Protein AF-A0A8S1A578-F1 (afdb_monomer_lite)

Secondary structure (DSSP, 8-state):
---HHHHHHHHHHHHHHH--S--HHHHHHHHHHT---HHHHHHHHHTT-SSHHHHHHHHHH----PPPTT--------------TT---TTT--TT--GGG----S--------------------------PBPTTT--BSS-GGG-HHHHHHHHHTT-

Foldseek 3Di:
DDQQLVLLVVLLVVVVVVDPDDPQQCSQVSSLVSDPDPVLSVVLVVVPDRGSVVSSVVSNVPDPPPPPVPDDPDDDPPPPPPQPQQDAAPQPRHGDDYVVPDPDPDDDDDDDDDPDDDDDDDPDDDDDDDFQDAEPPPRDGDDYVVPDPVVVVVVVVVVD

Radius of gyration: 29.5 Å; chains: 1; bounding box: 62×48×70 Å

Organism: Arctia plantaginis (NCBI:txid874455)

Sequence (160 aa):
MSNPAESITRAWNIWKRIINGDKDKDAVEAVIGCIDNEFLRLRLLSSKCSSVPELISVAATLRQREPRQGEPPAKRPRLKNNRDDNTLCFKCGKPGHVQAHCDKGNEKMTDPKPLLSTSNIDKSLNQTERSKPKCSYCDKTGHYESNCFKKMSDEAEKLI

InterPro domains:
  IPR001878 Zinc finger, CCHC-type [PF00098] (89-104)
  IPR001878 Zinc finger, CCHC-type [PS50158] (89-104)
  IPR001878 Zinc finger, CCHC-type [SM00343] (88-104)
  IPR001878 Zinc finger, CCHC-type [SM00343] (134-150)
  IPR036875 Zinc finger, CCHC-type superfamily [SSF57756] (72-108)
  IPR036875 Zinc finger, CCHC-type superfamily [SSF57756] (126-153)

Structure (mmCIF, N/CA/C/O backbone):
data_AF-A0A8S1A578-F1
#
_entry.id   AF-A0A8S1A578-F1
#
loop_
_atom_site.group_PDB
_atom_site.id
_atom_site.type_symbol
_atom_site.label_atom_id
_atom_site.label_alt_id
_atom_site.label_comp_id
_atom_site.label_asym_id
_atom_site.label_entity_id
_atom_site.label_seq_id
_atom_site.pdbx_PDB_ins_code
_atom_site.Cartn_x
_atom_site.Cartn_y
_atom_site.Cartn_z
_atom_site.occupancy
_atom_site.B_iso_or_equiv
_atom_site.auth_seq_id
_atom_site.auth_comp_id
_atom_site.auth_asym_id
_atom_site.auth_atom_id
_atom_site.pdbx_PDB_model_num
ATOM 1 N N . MET A 1 1 ? 16.240 1.311 9.409 1.00 53.28 1 MET A N 1
ATOM 2 C CA . MET A 1 1 ? 15.237 1.125 8.338 1.00 53.28 1 MET A CA 1
ATOM 3 C C . MET A 1 1 ? 15.806 1.715 7.061 1.00 53.28 1 MET A C 1
ATOM 5 O O . MET A 1 1 ? 16.297 2.835 7.116 1.00 53.28 1 MET A O 1
ATOM 9 N N . SER A 1 2 ? 15.835 0.963 5.962 1.00 63.94 2 SER A N 1
ATOM 10 C CA . SER A 1 2 ? 16.413 1.432 4.695 1.00 63.94 2 SER A CA 1
ATOM 11 C C . SER A 1 2 ? 15.588 2.572 4.100 1.00 63.94 2 SER A C 1
ATOM 13 O O . SER A 1 2 ? 14.358 2.546 4.152 1.00 63.94 2 SER A O 1
ATOM 15 N N . ASN A 1 3 ? 16.262 3.584 3.552 1.00 82.06 3 ASN A N 1
ATOM 16 C CA . ASN A 1 3 ? 15.602 4.727 2.931 1.00 82.06 3 ASN A CA 1
ATOM 17 C C . ASN A 1 3 ? 14.801 4.247 1.696 1.00 82.06 3 ASN A C 1
ATOM 19 O O . ASN A 1 3 ? 15.331 3.472 0.890 1.00 82.06 3 ASN A O 1
ATOM 23 N N . PRO A 1 4 ? 13.536 4.671 1.517 1.00 80.19 4 PRO A N 1
ATOM 24 C CA . PRO A 1 4 ? 12.736 4.273 0.361 1.00 80.19 4 PRO A CA 1
ATOM 25 C C . PRO A 1 4 ? 13.389 4.620 -0.983 1.00 80.19 4 PRO A C 1
ATOM 27 O O . PRO A 1 4 ? 13.347 3.807 -1.904 1.00 80.19 4 PRO A O 1
ATOM 30 N N . ALA A 1 5 ? 14.073 5.762 -1.085 1.00 82.06 5 ALA A N 1
ATOM 31 C CA . ALA A 1 5 ? 14.799 6.141 -2.297 1.00 82.06 5 ALA A CA 1
ATOM 32 C C . ALA A 1 5 ? 15.977 5.195 -2.595 1.00 82.06 5 ALA A C 1
ATOM 34 O O . ALA A 1 5 ? 16.252 4.872 -3.751 1.00 82.06 5 ALA A O 1
ATOM 35 N N . GLU A 1 6 ? 16.648 4.695 -1.557 1.00 84.31 6 GLU A N 1
ATOM 36 C CA . GLU A 1 6 ? 17.758 3.748 -1.696 1.00 84.31 6 GLU A CA 1
ATOM 37 C C . GLU A 1 6 ? 17.266 2.377 -2.177 1.00 84.31 6 GLU A C 1
ATOM 39 O O . GLU A 1 6 ? 17.887 1.752 -3.036 1.00 84.31 6 GLU A O 1
ATOM 44 N N . SER A 1 7 ? 16.106 1.943 -1.682 1.00 82.81 7 SER A N 1
ATOM 45 C CA . SER A 1 7 ? 15.470 0.681 -2.082 1.00 82.81 7 SER A CA 1
ATOM 46 C C . SER A 1 7 ? 15.093 0.696 -3.568 1.00 82.81 7 SER A C 1
ATOM 48 O O . SER A 1 7 ? 15.402 -0.241 -4.302 1.00 82.81 7 SER A O 1
ATOM 50 N N . ILE A 1 8 ? 14.531 1.810 -4.041 1.00 85.19 8 ILE A N 1
ATOM 51 C CA . ILE A 1 8 ? 14.184 2.011 -5.455 1.00 85.19 8 ILE A CA 1
ATOM 52 C C . ILE A 1 8 ? 15.438 2.107 -6.323 1.00 85.19 8 ILE A C 1
ATOM 54 O O . ILE A 1 8 ? 15.491 1.519 -7.398 1.00 85.19 8 ILE A O 1
ATOM 58 N N . THR A 1 9 ? 16.480 2.792 -5.847 1.00 87.50 9 THR A N 1
ATOM 59 C CA . THR A 1 9 ? 17.755 2.903 -6.571 1.00 87.50 9 THR A CA 1
ATOM 60 C C . THR A 1 9 ? 18.408 1.531 -6.763 1.00 87.50 9 THR A C 1
ATOM 62 O O . THR A 1 9 ? 18.932 1.230 -7.835 1.00 87.50 9 THR A O 1
ATOM 65 N N . ARG A 1 10 ? 18.351 0.658 -5.749 1.00 85.56 10 ARG A N 1
ATOM 66 C CA . ARG A 1 10 ? 18.842 -0.726 -5.852 1.00 85.56 10 ARG A CA 1
ATOM 67 C C . ARG A 1 10 ? 18.021 -1.542 -6.851 1.00 85.56 10 ARG A C 1
ATOM 69 O O . ARG A 1 10 ? 18.615 -2.173 -7.723 1.00 85.56 10 ARG A O 1
ATOM 76 N N . ALA A 1 11 ? 16.691 -1.481 -6.771 1.00 85.00 11 ALA A N 1
ATOM 77 C CA . ALA A 1 11 ? 15.797 -2.153 -7.715 1.00 85.00 11 ALA A CA 1
ATOM 78 C C . ALA A 1 11 ? 16.040 -1.694 -9.165 1.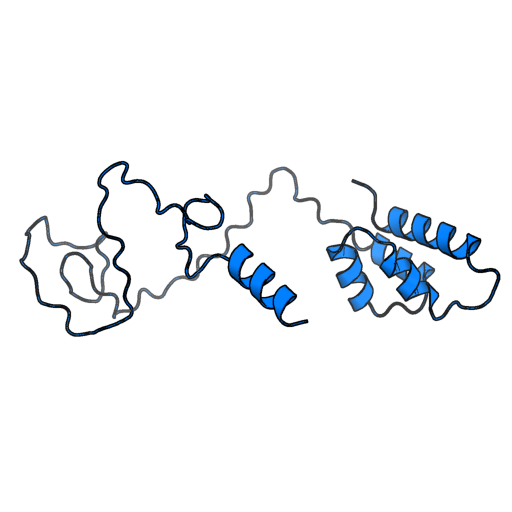00 85.00 11 ALA A C 1
ATOM 80 O O . ALA A 1 11 ? 16.133 -2.517 -10.073 1.00 85.00 11 ALA A O 1
ATOM 81 N N . TRP A 1 12 ? 16.256 -0.394 -9.369 1.00 86.38 12 TRP A N 1
ATOM 82 C CA . TRP A 1 12 ? 16.593 0.185 -10.668 1.00 86.38 12 TRP A CA 1
ATOM 83 C C . TRP A 1 12 ? 17.913 -0.338 -11.236 1.00 86.38 12 TRP A C 1
ATOM 85 O O . TRP A 1 12 ? 17.991 -0.710 -12.405 1.00 86.38 12 TRP A O 1
ATOM 95 N N . ASN A 1 13 ? 18.953 -0.420 -10.404 1.00 86.44 13 ASN A N 1
ATOM 96 C CA . ASN A 1 13 ? 20.252 -0.943 -10.824 1.00 86.44 13 ASN A CA 1
ATOM 97 C C . ASN A 1 13 ? 20.199 -2.436 -11.176 1.00 86.44 13 ASN A C 1
ATOM 99 O O . ASN A 1 13 ? 20.918 -2.873 -12.071 1.00 86.44 13 ASN A O 1
ATOM 103 N N . ILE A 1 14 ? 19.360 -3.219 -10.492 1.00 84.12 14 ILE A N 1
ATOM 104 C CA . ILE A 1 14 ? 19.127 -4.631 -10.824 1.00 84.12 14 ILE A CA 1
ATOM 105 C C . ILE A 1 14 ? 18.401 -4.735 -12.166 1.00 84.12 14 ILE A C 1
ATOM 107 O O . ILE A 1 14 ? 18.858 -5.452 -13.052 1.00 84.12 14 ILE A O 1
ATOM 111 N N . TRP A 1 15 ? 17.328 -3.968 -12.348 1.00 82.44 15 TRP A N 1
ATOM 112 C CA . TRP A 1 15 ? 16.557 -3.947 -13.589 1.00 82.44 15 TRP A CA 1
ATOM 113 C C . TRP A 1 15 ? 17.420 -3.567 -14.804 1.00 82.44 15 TRP A C 1
ATOM 115 O O . TRP A 1 15 ? 17.407 -4.272 -15.812 1.00 82.44 15 TRP A O 1
ATOM 125 N N . LYS A 1 16 ? 18.281 -2.548 -14.669 1.00 83.12 16 LYS A N 1
ATOM 126 C CA . LYS A 1 16 ? 19.249 -2.140 -15.704 1.00 83.12 16 LYS A CA 1
ATOM 127 C C . LYS A 1 16 ? 20.245 -3.225 -16.107 1.00 83.12 16 LYS A C 1
ATOM 129 O O . LYS A 1 16 ? 20.733 -3.206 -17.227 1.00 83.12 16 LYS A O 1
ATOM 134 N N . ARG A 1 17 ? 20.597 -4.138 -15.198 1.00 82.19 17 ARG A N 1
ATOM 135 C CA . ARG A 1 17 ? 21.505 -5.255 -15.512 1.00 82.19 17 ARG A CA 1
ATOM 136 C C . ARG A 1 17 ? 20.799 -6.384 -16.254 1.00 82.19 17 ARG A C 1
ATOM 138 O O . ARG A 1 17 ? 21.456 -7.142 -16.954 1.00 82.19 17 ARG A O 1
ATOM 145 N N . ILE A 1 18 ? 19.489 -6.515 -16.059 1.00 79.75 18 ILE A N 1
ATOM 146 C CA . ILE A 1 18 ? 18.674 -7.579 -16.649 1.00 79.75 18 ILE A CA 1
ATOM 147 C C . ILE A 1 18 ? 18.203 -7.179 -18.051 1.00 79.75 18 ILE A C 1
ATOM 149 O O . ILE A 1 18 ? 18.132 -8.026 -18.940 1.00 79.75 18 ILE A O 1
ATOM 153 N N . ILE A 1 19 ? 17.902 -5.898 -18.271 1.00 77.25 19 ILE A N 1
ATOM 154 C CA . ILE A 1 19 ? 17.395 -5.414 -19.555 1.00 77.25 19 ILE A CA 1
ATOM 155 C C . ILE A 1 19 ? 18.523 -4.789 -20.385 1.00 77.25 19 ILE A C 1
ATOM 157 O O . ILE A 1 19 ? 18.980 -3.683 -20.121 1.00 77.25 19 ILE A O 1
ATOM 161 N N . ASN A 1 20 ? 18.918 -5.491 -21.449 1.00 66.06 20 ASN A N 1
ATOM 162 C CA . ASN A 1 20 ? 19.811 -5.003 -22.508 1.00 66.06 20 ASN A CA 1
ATOM 163 C C . ASN A 1 20 ? 19.012 -4.236 -23.594 1.00 66.06 20 ASN A C 1
ATOM 165 O O . ASN A 1 20 ? 19.014 -4.629 -24.760 1.00 66.06 20 ASN A O 1
ATOM 169 N N . GLY A 1 21 ? 18.260 -3.182 -23.239 1.00 63.59 21 GLY A N 1
ATOM 170 C CA . GLY A 1 21 ? 17.514 -2.392 -24.236 1.00 63.59 21 GLY A CA 1
ATOM 171 C C . GLY A 1 21 ? 16.431 -1.422 -23.734 1.00 63.59 21 GLY A C 1
ATOM 172 O O . GLY A 1 21 ? 16.034 -1.437 -22.575 1.00 63.59 21 GLY A O 1
ATOM 173 N N . ASP A 1 22 ? 15.950 -0.601 -24.676 1.00 60.59 22 ASP A N 1
ATOM 174 C CA . ASP A 1 22 ? 15.099 0.603 -24.565 1.00 60.59 22 ASP A CA 1
ATOM 175 C C . ASP A 1 22 ? 13.621 0.320 -24.196 1.00 60.59 22 ASP A C 1
ATOM 177 O O . ASP A 1 22 ? 12.686 0.624 -24.939 1.00 60.59 22 ASP A O 1
ATOM 181 N N . LYS A 1 23 ? 13.382 -0.353 -23.064 1.00 66.12 23 LYS A N 1
ATOM 182 C CA . LYS A 1 23 ? 12.030 -0.607 -22.522 1.00 66.12 23 LYS A CA 1
ATOM 183 C C . LYS A 1 23 ? 11.750 0.237 -21.282 1.00 66.12 23 LYS A C 1
ATOM 185 O O . LYS A 1 23 ? 11.317 -0.267 -20.249 1.00 66.12 23 LYS A O 1
ATOM 190 N N . ASP A 1 24 ? 11.967 1.542 -21.402 1.00 69.38 24 ASP A N 1
ATOM 191 C CA . ASP A 1 24 ? 11.781 2.491 -20.299 1.00 69.38 24 ASP A CA 1
ATOM 192 C C . ASP A 1 24 ? 10.313 2.647 -19.863 1.00 69.38 24 ASP A C 1
ATOM 194 O O . ASP A 1 24 ? 10.043 3.047 -18.733 1.00 69.38 24 ASP A O 1
ATOM 198 N N . LYS A 1 25 ? 9.349 2.285 -20.720 1.00 69.25 25 LYS A N 1
ATOM 199 C CA . LYS A 1 25 ? 7.911 2.399 -20.410 1.00 69.25 25 LYS A CA 1
ATOM 200 C C . LYS A 1 25 ? 7.454 1.417 -19.327 1.00 69.25 25 LYS A C 1
ATOM 202 O O . LYS A 1 25 ? 6.678 1.801 -18.459 1.00 69.25 25 LYS A O 1
ATOM 207 N N . ASP A 1 26 ? 8.001 0.202 -19.329 1.00 80.44 26 ASP A N 1
ATOM 208 C CA . ASP A 1 26 ? 7.668 -0.839 -18.343 1.00 80.44 26 ASP A CA 1
ATOM 209 C C . ASP A 1 26 ? 8.600 -0.785 -17.117 1.00 80.44 26 ASP A C 1
ATOM 211 O O . ASP A 1 26 ? 8.406 -1.485 -16.120 1.00 80.44 26 ASP A O 1
ATOM 215 N N . ALA A 1 27 ? 9.631 0.064 -17.176 1.00 84.62 27 ALA A N 1
ATOM 216 C CA . ALA A 1 27 ? 10.644 0.212 -16.143 1.00 84.62 27 ALA A CA 1
ATOM 217 C C . ALA A 1 27 ? 10.064 0.611 -14.791 1.00 84.62 27 ALA A C 1
ATOM 219 O O . ALA A 1 27 ? 10.466 0.085 -13.755 1.00 84.62 27 ALA A O 1
ATOM 220 N N . VAL A 1 28 ? 9.128 1.560 -14.797 1.00 86.81 28 VAL A N 1
ATOM 221 C CA . VAL A 1 28 ? 8.544 2.105 -13.571 1.00 86.81 28 VAL A CA 1
ATOM 222 C C . VAL A 1 28 ? 7.755 1.024 -12.843 1.00 86.81 28 VAL A C 1
ATOM 224 O O . VAL A 1 28 ? 7.983 0.805 -11.656 1.00 86.81 28 VAL A O 1
ATOM 227 N N . GLU A 1 29 ? 6.891 0.297 -13.550 1.00 86.00 29 GLU A N 1
ATOM 228 C CA . GLU A 1 29 ? 6.090 -0.781 -12.965 1.00 86.00 29 GLU A CA 1
ATOM 229 C C . GLU A 1 29 ? 6.964 -1.937 -12.473 1.00 86.00 29 GLU A C 1
ATOM 231 O O . GLU A 1 29 ? 6.776 -2.420 -11.355 1.00 86.00 29 GLU A O 1
ATOM 236 N N . ALA A 1 30 ? 7.976 -2.327 -13.254 1.00 86.19 30 ALA A N 1
ATOM 237 C CA . ALA A 1 30 ? 8.912 -3.376 -12.868 1.00 86.19 30 ALA A CA 1
ATOM 238 C C . ALA A 1 30 ? 9.719 -2.997 -11.614 1.00 86.19 30 ALA A C 1
ATOM 240 O O . ALA A 1 30 ? 9.852 -3.802 -10.692 1.00 86.19 30 ALA A O 1
ATOM 241 N N . VAL A 1 31 ? 10.218 -1.760 -11.535 1.00 88.50 31 VAL A N 1
ATOM 242 C CA . VAL A 1 31 ? 10.953 -1.263 -10.362 1.00 88.50 31 VAL A CA 1
ATOM 243 C C . VAL A 1 31 ? 10.044 -1.177 -9.139 1.00 88.50 31 VAL A C 1
ATOM 245 O O . VAL A 1 31 ? 10.470 -1.563 -8.054 1.00 88.50 31 VAL A O 1
ATOM 248 N N . ILE A 1 32 ? 8.798 -0.722 -9.301 1.00 88.06 32 ILE A N 1
ATOM 249 C CA . ILE A 1 32 ? 7.793 -0.693 -8.229 1.00 88.06 32 ILE A CA 1
ATOM 250 C C . ILE A 1 32 ? 7.464 -2.113 -7.740 1.00 88.06 32 ILE A C 1
ATOM 252 O O . ILE A 1 32 ? 7.305 -2.324 -6.536 1.00 88.06 32 ILE A O 1
ATOM 256 N N . GLY A 1 33 ? 7.390 -3.091 -8.646 1.00 85.62 33 GLY A N 1
ATOM 257 C CA . GLY A 1 33 ? 7.142 -4.498 -8.326 1.00 85.62 33 GLY A CA 1
ATOM 258 C C . GLY A 1 33 ? 8.220 -5.129 -7.440 1.00 85.62 33 GLY A C 1
ATOM 259 O O . GLY A 1 33 ? 7.900 -5.970 -6.606 1.00 85.62 33 GLY A O 1
ATOM 260 N N . CYS A 1 34 ? 9.468 -4.669 -7.557 1.00 84.75 34 CYS A N 1
ATOM 261 C CA . CYS A 1 34 ? 10.608 -5.129 -6.758 1.00 84.75 34 CYS A CA 1
ATOM 262 C C . CYS A 1 34 ? 10.692 -4.504 -5.350 1.00 84.75 34 CYS A C 1
ATOM 264 O O . CYS A 1 34 ? 11.666 -4.736 -4.635 1.00 84.75 34 CYS A O 1
ATOM 266 N N . ILE A 1 35 ? 9.730 -3.666 -4.953 1.00 86.06 35 ILE A N 1
ATOM 267 C CA . ILE A 1 35 ? 9.717 -3.012 -3.640 1.00 86.06 35 ILE A CA 1
ATOM 268 C C . ILE A 1 35 ? 8.962 -3.886 -2.636 1.00 86.06 35 ILE A C 1
ATOM 270 O O . ILE A 1 35 ? 7.746 -4.045 -2.739 1.00 86.06 35 ILE A O 1
ATOM 274 N N . ASP A 1 36 ? 9.660 -4.351 -1.597 1.00 83.06 36 ASP A N 1
ATOM 275 C CA . ASP A 1 36 ? 9.068 -5.176 -0.530 1.00 83.06 36 ASP A CA 1
ATOM 276 C C . ASP A 1 36 ? 8.044 -4.415 0.332 1.00 83.06 36 ASP A C 1
ATOM 278 O O . ASP A 1 36 ? 7.121 -4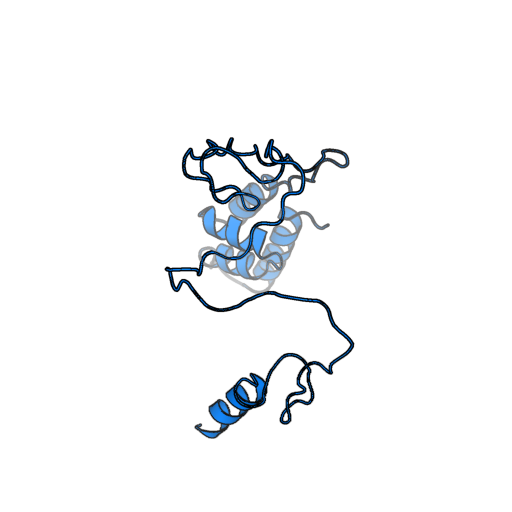.991 0.907 1.00 83.06 36 ASP A O 1
ATOM 282 N N . ASN A 1 37 ? 8.199 -3.093 0.455 1.00 84.12 37 ASN A N 1
ATOM 283 C CA . ASN A 1 37 ? 7.312 -2.264 1.264 1.00 84.12 37 ASN A CA 1
ATOM 284 C C . ASN A 1 37 ? 5.990 -1.988 0.529 1.00 84.12 37 ASN A C 1
ATOM 286 O O . ASN A 1 37 ? 5.914 -1.093 -0.315 1.00 84.12 37 ASN A O 1
ATOM 290 N N . GLU A 1 38 ? 4.934 -2.711 0.907 1.00 85.50 38 GLU A N 1
ATOM 291 C CA . GLU A 1 38 ? 3.600 -2.595 0.305 1.00 85.50 38 GLU A CA 1
ATOM 292 C C . GLU A 1 38 ? 3.030 -1.170 0.363 1.00 85.50 38 GLU A C 1
ATOM 294 O O . GLU A 1 38 ? 2.470 -0.684 -0.620 1.00 85.50 38 GLU A O 1
ATOM 299 N N . PHE A 1 39 ? 3.216 -0.458 1.478 1.00 83.00 39 PHE A N 1
ATOM 300 C CA . PHE A 1 39 ? 2.738 0.918 1.614 1.00 83.00 39 PHE A CA 1
ATOM 301 C C . PHE A 1 39 ? 3.449 1.862 0.639 1.00 83.00 39 PHE A C 1
ATOM 303 O O . PHE A 1 39 ? 2.815 2.707 0.004 1.00 83.00 39 PHE A O 1
ATOM 310 N N . LEU A 1 40 ? 4.769 1.711 0.502 1.00 84.06 40 LEU A N 1
ATOM 311 C CA . LEU A 1 40 ? 5.549 2.477 -0.461 1.00 84.06 40 LEU A CA 1
ATOM 312 C C . LEU A 1 40 ? 5.104 2.156 -1.889 1.00 84.06 40 LEU A C 1
ATOM 314 O O . LEU A 1 40 ? 4.885 3.071 -2.675 1.00 84.06 40 LEU A O 1
ATOM 318 N N . ARG A 1 41 ? 4.907 0.870 -2.193 1.00 87.50 41 ARG A N 1
ATOM 319 C CA . ARG A 1 41 ? 4.447 0.385 -3.494 1.00 87.50 41 ARG A CA 1
ATOM 320 C C . ARG A 1 41 ? 3.111 1.015 -3.887 1.00 87.50 41 ARG A C 1
ATOM 322 O O . ARG A 1 41 ? 3.017 1.627 -4.944 1.00 87.50 41 ARG A O 1
ATOM 329 N N . LEU A 1 42 ? 2.108 0.955 -3.010 1.00 85.00 42 LEU A N 1
ATOM 330 C CA . LEU A 1 42 ? 0.790 1.560 -3.246 1.00 85.00 42 LEU A CA 1
ATOM 331 C C . LEU A 1 42 ? 0.875 3.078 -3.445 1.00 85.00 42 LEU A C 1
ATOM 333 O O . LEU A 1 42 ? 0.223 3.641 -4.324 1.00 85.00 42 LEU A O 1
ATOM 337 N N . ARG A 1 43 ? 1.704 3.753 -2.645 1.00 85.00 43 ARG A N 1
ATOM 338 C CA . ARG A 1 43 ? 1.862 5.206 -2.726 1.00 85.00 43 ARG A CA 1
ATOM 339 C C . ARG A 1 43 ? 2.557 5.640 -4.015 1.00 85.00 43 ARG A C 1
ATOM 341 O O . ARG A 1 43 ? 2.147 6.634 -4.606 1.00 85.00 43 ARG A O 1
ATOM 348 N N . LEU A 1 44 ? 3.548 4.882 -4.470 1.00 86.75 44 LEU A N 1
ATOM 349 C CA . LEU A 1 44 ? 4.258 5.127 -5.725 1.00 86.75 44 LEU A CA 1
ATOM 350 C C . LEU A 1 44 ? 3.414 4.788 -6.961 1.00 86.75 44 LEU A C 1
ATOM 352 O O . LEU A 1 44 ? 3.467 5.510 -7.951 1.00 86.75 44 LEU A O 1
ATOM 356 N N . LEU A 1 45 ? 2.567 3.758 -6.892 1.00 87.06 45 LEU A N 1
ATOM 357 C CA . LEU A 1 45 ? 1.572 3.494 -7.938 1.00 87.06 45 LEU A CA 1
ATOM 358 C C . LEU A 1 45 ? 0.580 4.657 -8.076 1.00 87.06 45 LEU A C 1
ATOM 360 O O . LEU A 1 45 ? 0.175 5.010 -9.181 1.00 87.06 45 LEU A O 1
ATOM 364 N N . SER A 1 46 ? 0.220 5.305 -6.964 1.00 86.62 46 SER A N 1
ATOM 365 C CA . SER A 1 46 ? -0.705 6.443 -6.988 1.00 86.62 46 SER A CA 1
ATOM 366 C C . SER A 1 46 ? -0.107 7.733 -7.566 1.00 86.62 46 SER A C 1
ATOM 368 O O . SER A 1 46 ? -0.861 8.595 -8.018 1.00 86.62 46 SER A O 1
ATOM 370 N N . SER A 1 47 ? 1.225 7.886 -7.577 1.00 81.62 47 SER A N 1
ATOM 371 C CA . SER A 1 47 ? 1.890 9.134 -7.979 1.00 81.62 47 SER A CA 1
ATOM 372 C C . SER A 1 47 ? 2.050 9.325 -9.491 1.00 81.62 47 SER A C 1
ATOM 374 O O . SER A 1 47 ? 2.567 10.362 -9.891 1.00 81.62 47 SER A O 1
ATOM 376 N N . LYS A 1 48 ? 1.580 8.384 -10.329 1.00 80.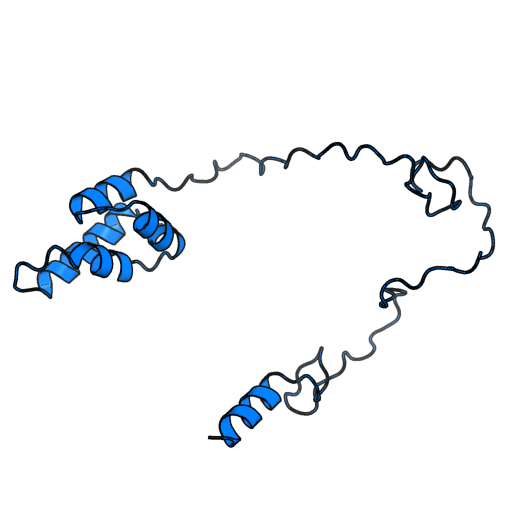75 48 LYS A N 1
ATOM 377 C CA . LYS A 1 48 ? 1.595 8.477 -11.807 1.00 80.75 48 LYS A CA 1
ATOM 378 C C . LYS A 1 48 ? 2.960 8.894 -12.388 1.00 80.75 48 LYS A C 1
ATOM 380 O O . LYS A 1 48 ? 3.023 9.725 -13.290 1.00 80.75 48 LYS A O 1
ATOM 385 N N . CYS A 1 49 ? 4.053 8.350 -11.855 1.00 83.69 49 CYS A N 1
ATOM 386 C CA . CYS A 1 49 ? 5.398 8.678 -12.329 1.00 83.69 49 CYS A CA 1
ATOM 387 C C . CYS A 1 49 ? 5.636 8.100 -13.730 1.00 83.69 49 CYS A C 1
ATOM 389 O O . CYS A 1 49 ? 5.283 6.953 -13.996 1.00 83.69 49 CYS A O 1
ATOM 391 N N . SER A 1 50 ? 6.266 8.886 -14.601 1.00 84.88 50 SER A N 1
ATOM 392 C CA . SER A 1 50 ? 6.544 8.524 -15.998 1.00 84.88 50 SER A CA 1
ATOM 393 C C . SER A 1 50 ? 7.947 7.952 -16.209 1.00 84.88 50 SER A C 1
ATOM 395 O O . SER A 1 50 ? 8.226 7.347 -17.240 1.00 84.88 50 SER A O 1
ATOM 397 N N . SER A 1 51 ? 8.837 8.131 -15.229 1.00 88.56 51 SER A N 1
ATOM 398 C CA . SER A 1 51 ? 10.220 7.663 -15.286 1.00 88.56 51 SER A CA 1
ATOM 399 C C . SER A 1 51 ? 10.738 7.221 -13.914 1.00 88.56 51 SER A C 1
ATOM 401 O O . SER A 1 51 ? 10.269 7.671 -12.865 1.00 88.56 51 SER A O 1
ATOM 403 N N . VAL A 1 52 ? 11.743 6.343 -13.899 1.00 86.69 52 VAL A N 1
ATOM 404 C CA . VAL A 1 52 ? 12.358 5.867 -12.648 1.00 86.69 52 VAL A CA 1
ATOM 405 C C . VAL A 1 52 ? 13.117 6.972 -11.884 1.00 86.69 52 VAL A C 1
ATOM 407 O O . VAL A 1 52 ? 13.025 7.004 -10.657 1.00 86.69 52 VAL A O 1
ATOM 410 N N . PRO A 1 53 ? 13.812 7.931 -12.527 1.00 86.56 53 PRO A N 1
ATOM 411 C CA . PRO A 1 53 ? 14.388 9.081 -11.820 1.00 86.56 53 PRO A CA 1
ATOM 412 C C . PRO A 1 53 ? 13.340 9.960 -11.120 1.00 86.56 53 PRO A C 1
ATOM 414 O O . PRO A 1 53 ? 13.563 10.436 -10.002 1.00 86.56 53 PRO A O 1
ATOM 417 N N . GLU A 1 54 ? 12.175 10.141 -11.743 1.00 87.31 54 GLU A N 1
ATOM 418 C CA . GLU A 1 54 ? 11.036 10.833 -11.136 1.00 87.31 54 GLU A CA 1
ATOM 419 C C . GLU A 1 54 ? 10.498 10.044 -9.934 1.00 87.31 54 GLU A C 1
ATOM 421 O O . GLU A 1 54 ? 10.293 10.613 -8.863 1.00 87.31 54 GLU A O 1
ATOM 426 N N . LEU A 1 55 ? 10.384 8.718 -10.063 1.00 87.88 55 LEU A N 1
ATOM 427 C CA . LEU A 1 55 ? 9.991 7.815 -8.979 1.00 87.88 55 LEU A CA 1
ATOM 428 C C . LEU A 1 55 ? 10.923 7.919 -7.759 1.00 87.88 55 LEU A C 1
ATOM 430 O O . LEU A 1 55 ? 10.456 8.009 -6.623 1.00 87.88 55 LEU A O 1
ATOM 434 N N . ILE A 1 56 ? 12.241 7.941 -7.986 1.00 87.75 56 ILE A N 1
ATOM 435 C CA . ILE A 1 56 ? 13.256 8.114 -6.932 1.00 87.75 56 ILE A CA 1
ATOM 436 C C . ILE A 1 56 ? 13.089 9.477 -6.254 1.00 87.75 56 ILE A C 1
ATOM 438 O O . ILE A 1 56 ? 13.144 9.565 -5.027 1.00 87.75 56 ILE A O 1
ATOM 442 N N . SER A 1 57 ? 12.839 10.529 -7.037 1.00 86.88 57 SER A N 1
ATOM 443 C CA . SER A 1 57 ? 12.631 11.884 -6.519 1.00 86.88 57 SER A CA 1
ATOM 444 C C . SER A 1 57 ? 11.379 11.958 -5.645 1.00 86.88 57 SER A C 1
ATOM 446 O O . SER A 1 57 ? 11.439 12.449 -4.517 1.00 86.88 57 SER A O 1
ATOM 448 N N . VAL A 1 58 ? 10.263 11.383 -6.105 1.00 87.75 58 VAL A N 1
ATOM 449 C CA . VAL A 1 58 ? 9.024 11.269 -5.324 1.00 87.75 58 VAL A CA 1
ATOM 450 C C . VAL A 1 58 ? 9.279 10.485 -4.040 1.00 87.75 58 VAL A C 1
ATOM 452 O O . VAL A 1 58 ? 8.949 10.966 -2.957 1.00 87.75 58 VAL A O 1
ATOM 455 N N . ALA A 1 59 ? 9.936 9.331 -4.112 1.00 86.62 59 ALA A N 1
ATOM 456 C CA . ALA A 1 59 ? 10.246 8.526 -2.936 1.00 86.62 59 ALA A CA 1
ATOM 457 C C . ALA A 1 59 ? 11.171 9.226 -1.931 1.00 86.62 59 ALA A C 1
ATOM 459 O O . ALA A 1 59 ? 11.013 9.034 -0.727 1.00 86.62 59 ALA A O 1
ATOM 460 N N . ALA A 1 60 ? 12.091 10.075 -2.390 1.00 84.75 60 ALA A N 1
ATOM 461 C CA . ALA A 1 60 ? 12.924 10.896 -1.515 1.00 84.75 60 ALA A CA 1
ATOM 462 C C . ALA A 1 60 ? 12.100 11.943 -0.741 1.00 84.75 60 ALA A C 1
ATOM 464 O O . ALA A 1 60 ? 12.437 12.280 0.398 1.00 84.75 60 ALA A O 1
ATOM 465 N N . THR A 1 61 ? 10.997 12.430 -1.325 1.00 83.44 61 THR A N 1
ATOM 466 C CA . THR A 1 61 ? 10.038 13.302 -0.622 1.00 83.44 61 THR A CA 1
ATOM 467 C C . THR A 1 61 ? 9.136 12.536 0.343 1.00 83.44 61 THR A C 1
ATOM 469 O O . THR A 1 61 ? 8.675 13.104 1.335 1.00 83.44 61 THR A O 1
ATOM 472 N N . LEU A 1 62 ? 8.944 11.230 0.118 1.00 76.94 62 LEU A N 1
ATOM 473 C CA . LEU A 1 62 ? 8.295 10.307 1.048 1.00 76.94 62 LEU A CA 1
ATOM 474 C C . LEU A 1 62 ? 9.234 9.980 2.213 1.00 76.94 62 LEU A C 1
ATOM 476 O O . LEU A 1 62 ? 9.531 8.822 2.506 1.00 76.94 62 LEU A O 1
ATOM 480 N N . ARG A 1 63 ? 9.693 11.009 2.925 1.00 65.81 63 ARG A N 1
ATOM 481 C CA . ARG A 1 63 ? 10.248 10.803 4.255 1.00 65.81 63 ARG A CA 1
ATOM 482 C C . ARG A 1 63 ? 9.148 10.150 5.078 1.00 65.81 63 ARG A C 1
ATOM 484 O O . ARG A 1 63 ? 8.053 10.703 5.206 1.00 65.81 63 ARG A O 1
ATOM 491 N N . GLN A 1 64 ? 9.434 8.956 5.597 1.00 61.09 64 GLN A N 1
ATOM 492 C CA . GLN A 1 64 ? 8.654 8.382 6.684 1.00 61.09 64 GLN A CA 1
ATOM 493 C C . GLN A 1 64 ? 8.460 9.523 7.686 1.00 61.09 64 GLN A C 1
ATOM 495 O O . GLN A 1 64 ? 9.443 10.131 8.116 1.00 61.09 64 GLN A O 1
ATOM 500 N N . ARG A 1 65 ? 7.209 9.886 7.998 1.00 54.47 65 ARG A N 1
ATOM 501 C CA . ARG A 1 65 ? 6.957 10.619 9.235 1.00 54.47 65 ARG A CA 1
ATOM 502 C C . ARG A 1 65 ? 7.443 9.672 10.317 1.00 54.47 65 ARG A C 1
ATOM 504 O O . ARG A 1 65 ? 6.696 8.776 10.700 1.00 54.47 65 ARG A O 1
ATOM 511 N N . GLU A 1 66 ? 8.700 9.802 10.731 1.00 51.03 66 GLU A N 1
ATOM 512 C CA . GLU A 1 66 ? 9.123 9.167 11.960 1.00 51.03 66 GLU A CA 1
ATOM 513 C C . GLU A 1 66 ? 8.145 9.680 13.015 1.00 51.03 66 GLU A C 1
ATOM 515 O O . GLU A 1 66 ? 7.961 10.902 13.125 1.00 51.03 66 GLU A O 1
ATOM 520 N N . PRO A 1 67 ? 7.417 8.794 13.714 1.00 50.34 67 PRO A N 1
ATOM 521 C CA . PRO A 1 67 ? 6.671 9.238 14.871 1.00 50.34 67 PRO A CA 1
ATOM 522 C C . PRO A 1 67 ? 7.695 9.931 15.764 1.00 50.34 67 PRO A C 1
ATOM 524 O O . PRO A 1 67 ? 8.691 9.306 16.137 1.00 50.34 67 PRO A O 1
ATOM 527 N N . ARG A 1 68 ? 7.515 11.235 16.028 1.00 52.16 68 ARG A N 1
ATOM 528 C CA . ARG A 1 68 ? 8.421 11.955 16.923 1.00 52.16 68 ARG A CA 1
ATOM 529 C C . ARG A 1 68 ? 8.467 11.144 18.206 1.00 52.16 68 ARG A C 1
ATOM 531 O O . ARG A 1 68 ? 7.426 10.940 18.834 1.00 52.16 68 ARG A O 1
ATOM 538 N N . GLN A 1 69 ? 9.641 10.627 18.554 1.00 52.78 69 GLN A N 1
ATOM 539 C CA . GLN A 1 69 ? 9.820 9.914 19.808 1.00 52.78 69 GLN A CA 1
ATOM 540 C C . GLN A 1 69 ? 9.439 10.893 20.926 1.00 52.78 69 GLN A C 1
ATOM 542 O O . GLN A 1 69 ? 10.140 11.874 21.156 1.00 52.78 69 GLN A O 1
ATOM 547 N N . GLY A 1 70 ? 8.266 10.686 21.534 1.00 60.19 70 GLY A N 1
ATOM 548 C CA . GLY A 1 70 ? 7.722 11.545 22.588 1.00 60.19 70 GLY A CA 1
ATOM 549 C C . GLY A 1 70 ? 6.408 12.275 22.283 1.00 60.19 70 GLY A C 1
ATOM 550 O O . GLY A 1 70 ? 5.833 12.829 23.216 1.00 60.19 70 GLY A O 1
ATOM 551 N N . GLU A 1 71 ? 5.872 12.261 21.055 1.00 55.00 71 GLU A N 1
ATOM 552 C CA . GLU A 1 71 ? 4.501 12.756 20.836 1.00 55.00 71 GLU A CA 1
ATOM 553 C C . GLU A 1 71 ? 3.492 11.651 21.193 1.00 55.00 71 GLU A C 1
ATOM 555 O O . GLU A 1 71 ? 3.465 10.606 20.534 1.00 55.00 71 GLU A O 1
ATOM 560 N N . PRO A 1 72 ? 2.649 11.836 22.230 1.00 67.81 72 PRO A N 1
ATOM 561 C CA . PRO A 1 72 ? 1.566 10.901 22.492 1.00 67.81 72 PRO A CA 1
ATOM 562 C C . PRO A 1 72 ? 0.674 10.821 21.245 1.00 67.81 72 PRO A C 1
ATOM 564 O O . PRO A 1 72 ? 0.470 11.845 20.584 1.00 67.81 72 PRO A O 1
ATOM 567 N N . PRO A 1 73 ? 0.127 9.634 20.910 1.00 67.44 73 PRO A N 1
ATOM 568 C CA . PRO A 1 73 ? -0.756 9.497 19.761 1.00 67.44 73 PRO A CA 1
ATOM 569 C C . PRO A 1 73 ? -1.842 10.559 19.877 1.00 67.44 73 PRO A C 1
ATOM 571 O O . PRO A 1 73 ? -2.502 10.646 20.919 1.00 67.44 73 PRO A O 1
ATOM 574 N N . ALA A 1 74 ? -1.973 11.393 18.839 1.00 70.38 74 ALA A N 1
ATOM 575 C CA . ALA A 1 74 ? -2.968 12.452 18.796 1.00 70.38 74 ALA A CA 1
ATOM 576 C C . ALA A 1 74 ? -4.304 11.846 19.222 1.00 70.38 74 ALA A C 1
ATOM 578 O O . ALA A 1 74 ? -4.855 10.981 18.531 1.00 70.38 74 ALA A O 1
ATOM 579 N N . LYS A 1 75 ? -4.778 12.230 20.416 1.00 69.25 75 LYS A N 1
ATOM 580 C CA . LYS A 1 75 ? -6.058 11.755 20.927 1.00 69.25 75 LYS A CA 1
ATOM 581 C C . LYS A 1 75 ? -7.065 12.184 19.879 1.00 69.25 75 LYS A C 1
ATOM 583 O O . LYS A 1 75 ? -7.254 13.384 19.685 1.00 69.25 75 LYS A O 1
ATOM 588 N N . ARG A 1 76 ? -7.653 11.211 19.172 1.00 68.44 76 ARG A N 1
ATOM 589 C CA . ARG A 1 76 ? -8.763 11.470 18.254 1.00 68.44 76 ARG A CA 1
ATOM 590 C C . ARG A 1 76 ? -9.707 12.420 18.989 1.00 68.44 76 ARG A C 1
ATOM 592 O O . ARG A 1 76 ? -10.042 12.099 20.138 1.00 68.44 76 ARG A O 1
ATOM 599 N N . PRO A 1 77 ? -10.064 13.582 18.411 1.00 67.00 77 PRO A N 1
ATOM 600 C CA . PRO A 1 77 ? -11.001 14.470 19.067 1.00 67.00 77 PRO A CA 1
ATOM 601 C C . PRO A 1 77 ? -12.214 13.618 19.404 1.00 67.00 77 PRO A C 1
ATOM 603 O O . PRO A 1 77 ? -12.792 12.974 18.527 1.00 67.00 77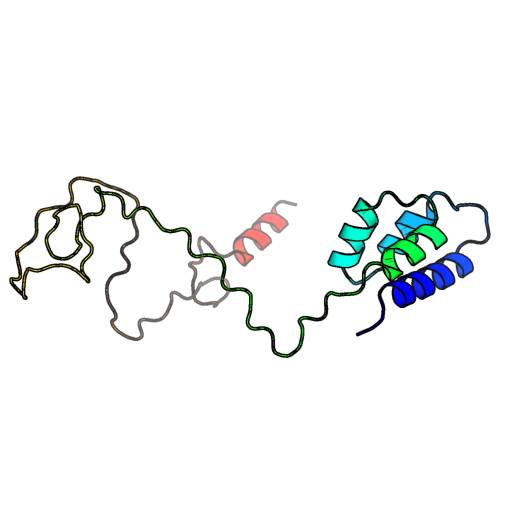 PRO A O 1
ATOM 606 N N . ARG A 1 78 ? -12.523 13.514 20.702 1.00 62.88 78 ARG A N 1
ATOM 607 C CA . ARG A 1 78 ? -13.777 12.906 21.121 1.00 62.88 78 ARG A CA 1
ATOM 608 C C . ARG A 1 78 ? -14.833 13.742 20.422 1.00 62.88 78 ARG A C 1
ATOM 610 O O . ARG A 1 78 ? -14.984 14.912 20.774 1.00 62.88 78 ARG A O 1
ATOM 617 N N . LEU A 1 79 ? -15.512 13.171 19.424 1.00 64.69 79 LEU A N 1
ATOM 618 C CA . LEU A 1 79 ? -16.790 13.723 19.010 1.00 64.69 79 LEU A CA 1
A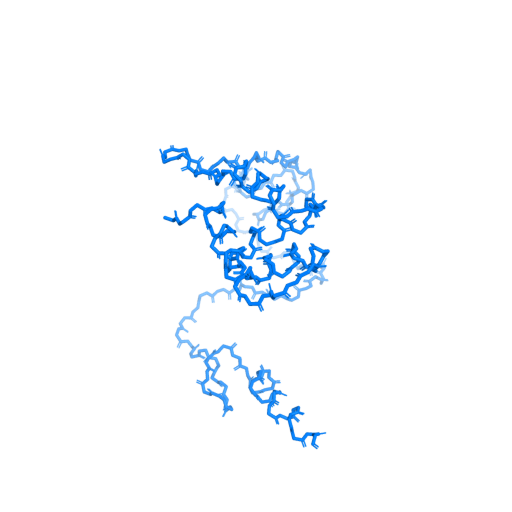TOM 619 C C . LEU A 1 79 ? -17.560 13.894 20.317 1.00 64.69 79 LEU A C 1
ATOM 621 O O . LEU A 1 79 ? -17.692 12.941 21.093 1.00 64.69 79 LEU A O 1
ATOM 625 N N . LYS A 1 80 ? -17.958 15.131 20.624 1.00 63.12 80 LYS A N 1
ATOM 626 C CA . LYS A 1 80 ? -18.996 15.352 21.620 1.00 63.12 80 LYS A CA 1
ATOM 627 C C . LYS A 1 80 ? -20.180 14.581 21.062 1.00 63.12 80 LYS A C 1
ATOM 629 O O . LYS A 1 80 ? -20.838 15.070 20.153 1.00 63.12 80 LYS A O 1
ATOM 634 N N . ASN A 1 81 ? -20.394 13.357 21.545 1.00 57.28 81 ASN A N 1
ATOM 635 C CA . ASN A 1 81 ? -21.701 12.747 21.438 1.00 57.28 81 ASN A CA 1
ATOM 636 C C . ASN A 1 81 ? -22.611 13.784 22.084 1.00 57.28 81 ASN A C 1
ATOM 638 O O . ASN A 1 81 ? -22.509 14.014 23.294 1.00 57.28 81 ASN A O 1
ATOM 642 N N . ASN A 1 82 ? -23.403 14.481 21.265 1.00 59.59 82 ASN A N 1
ATOM 643 C CA . ASN A 1 82 ? -24.650 15.043 21.742 1.00 59.59 82 ASN A CA 1
ATOM 644 C C . ASN A 1 82 ? -25.293 13.869 22.457 1.00 59.59 82 ASN A C 1
ATOM 646 O O . ASN A 1 82 ? -25.539 12.841 21.837 1.00 59.59 82 ASN A O 1
ATOM 650 N N . ARG A 1 83 ? -25.305 13.931 23.791 1.00 58.19 83 ARG A N 1
ATOM 651 C CA . ARG A 1 83 ? -25.851 12.872 24.626 1.00 58.19 83 ARG A CA 1
ATOM 652 C C . ARG A 1 83 ? -27.321 12.892 24.286 1.00 58.19 83 ARG A C 1
ATOM 654 O O . ARG A 1 83 ? -28.036 13.742 24.797 1.00 58.19 83 ARG A O 1
ATOM 661 N N . ASP A 1 84 ? -27.675 12.056 23.320 1.00 58.28 84 ASP A N 1
ATOM 662 C CA . ASP A 1 84 ? -28.980 12.033 22.707 1.00 58.28 84 ASP A CA 1
ATOM 663 C C . ASP A 1 84 ? -29.988 11.949 23.841 1.00 58.28 84 ASP A C 1
ATOM 665 O O . ASP A 1 84 ? -29.876 11.067 24.702 1.00 58.28 84 ASP A O 1
ATOM 669 N N . ASP A 1 85 ? -30.954 12.864 23.846 1.00 61.09 85 ASP A N 1
ATOM 670 C CA . ASP A 1 85 ? -32.049 12.907 24.815 1.00 61.09 85 ASP A CA 1
ATOM 671 C C . ASP A 1 85 ? -32.797 11.564 24.895 1.00 61.09 85 ASP A C 1
ATOM 673 O O . ASP A 1 85 ? -33.504 11.301 25.858 1.00 61.09 85 ASP A O 1
ATOM 677 N N . ASN A 1 86 ? -32.572 10.665 23.931 1.00 65.25 86 ASN A N 1
ATOM 678 C CA . ASN A 1 86 ? -33.098 9.308 23.879 1.00 65.25 86 ASN A CA 1
ATOM 679 C C . ASN A 1 86 ? -32.220 8.233 24.562 1.00 65.25 86 ASN A C 1
ATOM 681 O O . ASN A 1 86 ? -32.531 7.044 24.499 1.00 65.25 86 ASN A O 1
ATOM 685 N N . THR A 1 87 ? -31.108 8.608 25.204 1.00 77.81 87 THR A N 1
ATOM 686 C CA . THR A 1 87 ? -30.252 7.657 25.930 1.00 77.81 87 THR A CA 1
ATOM 687 C C . THR A 1 87 ? -30.953 7.214 27.211 1.00 77.81 87 THR A C 1
ATOM 689 O O . THR A 1 87 ? -31.035 7.978 28.173 1.00 77.81 87 THR A O 1
ATOM 692 N N . LEU A 1 88 ? -31.455 5.975 27.227 1.00 82.06 88 LEU A N 1
ATOM 693 C CA . LEU A 1 88 ? -32.084 5.372 28.400 1.00 82.06 88 LEU A CA 1
ATOM 694 C C . LEU A 1 88 ? -31.031 4.986 29.444 1.00 82.06 88 LEU A C 1
ATOM 696 O O . LEU A 1 88 ? -30.024 4.337 29.154 1.00 82.06 88 LEU A O 1
ATOM 700 N N . CYS A 1 89 ? -31.285 5.347 30.694 1.00 82.25 89 CYS A N 1
ATOM 701 C CA . CYS A 1 89 ? -30.442 4.963 31.808 1.00 82.25 89 CYS A CA 1
ATOM 702 C C . CYS A 1 89 ? -30.558 3.460 32.085 1.00 82.25 89 CYS A C 1
ATOM 704 O O . CYS A 1 89 ? -31.612 2.986 32.496 1.00 82.25 89 CYS A O 1
ATOM 706 N N . PHE A 1 90 ? -29.452 2.722 31.994 1.00 81.75 90 PHE A N 1
ATOM 707 C CA . PHE A 1 90 ? -29.410 1.286 32.316 1.00 81.75 90 PHE A CA 1
ATOM 708 C C . PHE A 1 90 ? -29.804 0.936 33.763 1.00 81.75 90 PHE A C 1
ATOM 710 O O . PHE A 1 90 ? -30.085 -0.221 34.051 1.00 81.75 90 PHE A O 1
ATOM 717 N N . LYS A 1 91 ? -29.826 1.913 34.683 1.00 81.38 91 LYS A N 1
ATOM 718 C CA . LYS A 1 91 ? -30.305 1.709 36.061 1.00 81.38 91 LYS A CA 1
ATOM 719 C C . LYS A 1 91 ? -31.812 1.889 36.216 1.00 81.38 91 LYS A C 1
ATOM 721 O O . LYS A 1 91 ? -32.414 1.167 36.997 1.00 81.38 91 LYS A O 1
ATOM 726 N N . CYS A 1 92 ? -32.407 2.887 35.559 1.00 80.81 92 CYS A N 1
ATOM 727 C CA . CYS A 1 92 ? -33.796 3.280 35.832 1.00 80.81 92 CYS A CA 1
ATOM 728 C C . CYS A 1 92 ? -34.718 3.293 34.607 1.00 80.81 92 CYS A C 1
ATOM 730 O O . CYS A 1 92 ? -35.891 3.632 34.743 1.00 80.81 92 CYS A O 1
ATOM 732 N N . GLY A 1 93 ? -34.196 2.982 33.421 1.00 78.50 93 GLY A N 1
ATOM 733 C CA . GLY A 1 93 ? -34.932 2.947 32.159 1.00 78.50 93 GLY A CA 1
ATOM 734 C C . GLY A 1 93 ? -35.419 4.307 31.653 1.00 78.50 93 GLY A C 1
ATOM 735 O O . GLY A 1 93 ? -36.093 4.349 30.632 1.00 78.50 93 GLY A O 1
ATOM 736 N N . LYS A 1 94 ? -35.115 5.420 32.338 1.00 78.81 94 LYS A N 1
ATOM 737 C CA . LYS A 1 94 ? -35.547 6.760 31.914 1.00 78.81 94 LYS A CA 1
ATOM 738 C C . LYS A 1 94 ? -34.546 7.392 30.935 1.00 78.81 94 LYS A C 1
ATOM 740 O O . LYS A 1 94 ? -33.343 7.250 31.164 1.00 78.81 94 LYS A O 1
ATOM 745 N N . PRO A 1 95 ? -35.018 8.102 29.894 1.00 80.62 95 PRO A N 1
ATOM 746 C CA . PRO A 1 95 ? -34.166 8.854 28.974 1.00 80.62 95 PRO A CA 1
ATOM 747 C C . PRO A 1 95 ? -33.461 10.047 29.646 1.00 80.62 95 PRO A C 1
ATOM 749 O O . PRO A 1 95 ? -33.756 10.401 30.792 1.00 80.62 95 PRO A O 1
ATOM 752 N N . GLY A 1 96 ? -32.521 10.669 28.932 1.00 81.75 96 GLY A N 1
ATOM 753 C CA . GLY A 1 96 ? -31.865 11.921 29.331 1.00 81.75 96 GLY A CA 1
ATOM 754 C C . GLY A 1 96 ? -30.657 11.785 30.267 1.00 81.75 96 GLY A C 1
ATOM 755 O O . GLY A 1 96 ? -29.990 12.778 30.550 1.00 81.75 96 GLY A O 1
ATOM 756 N N . HIS A 1 97 ? -30.320 10.580 30.739 1.00 84.19 97 HIS A N 1
ATOM 757 C CA . HIS A 1 97 ? -29.098 10.352 31.517 1.00 84.19 97 HIS A CA 1
ATOM 758 C C . HIS A 1 97 ? -28.587 8.913 31.400 1.00 84.19 97 HIS A C 1
ATOM 760 O O . HIS A 1 97 ? -29.316 7.981 31.076 1.00 84.19 97 HIS A O 1
ATOM 766 N N . VAL A 1 98 ? -27.306 8.721 31.714 1.00 83.75 98 VAL A N 1
ATOM 767 C CA . VAL A 1 98 ? -26.662 7.400 31.786 1.00 83.75 98 VAL A CA 1
ATOM 768 C C . VAL A 1 98 ? -26.536 6.935 33.237 1.00 83.75 98 VAL A C 1
ATOM 770 O O . VAL A 1 98 ? -26.592 7.739 34.163 1.00 83.75 98 VAL A O 1
ATOM 773 N N . GLN A 1 99 ? -26.274 5.642 33.445 1.00 78.88 99 GLN A N 1
ATOM 774 C CA . GLN A 1 99 ? -26.114 5.011 34.766 1.00 78.88 99 GLN A CA 1
ATOM 775 C C . GLN A 1 99 ? -25.162 5.748 35.731 1.00 78.88 99 GLN A C 1
ATOM 777 O O . GLN A 1 99 ? -25.370 5.702 36.947 1.00 78.88 99 GLN A O 1
ATOM 782 N N . ALA A 1 100 ? -24.131 6.412 35.198 1.00 78.69 100 ALA A N 1
ATOM 783 C CA . ALA A 1 100 ? -23.155 7.182 35.970 1.00 78.69 100 ALA A CA 1
ATOM 784 C C . ALA A 1 100 ? -23.722 8.480 36.581 1.00 78.69 100 ALA A C 1
ATOM 786 O O . ALA A 1 100 ? -23.181 8.964 37.566 1.00 78.69 100 ALA A O 1
ATOM 787 N N . HIS A 1 101 ? -24.806 9.018 36.016 1.00 77.75 101 HIS A N 1
ATOM 788 C CA . HIS A 1 101 ? -25.479 10.247 36.452 1.00 77.75 101 HIS A CA 1
ATOM 789 C C . HIS A 1 101 ? -26.930 9.967 36.878 1.00 77.75 101 HIS A C 1
ATOM 791 O O . HIS A 1 101 ? -27.814 10.781 36.652 1.00 77.75 101 HIS A O 1
ATOM 797 N N . CYS A 1 102 ? -27.203 8.773 37.410 1.00 81.00 102 CYS A N 1
ATOM 798 C CA . CYS A 1 102 ? -28.535 8.417 37.886 1.00 81.00 102 CYS A CA 1
ATOM 799 C C . CYS A 1 102 ? -28.678 8.773 39.365 1.00 81.00 102 CYS A C 1
ATOM 801 O O . CYS A 1 102 ? -27.965 8.209 40.194 1.00 81.00 102 CYS A O 1
ATOM 803 N N . ASP A 1 103 ? -29.638 9.640 39.683 1.00 79.44 103 ASP A N 1
ATOM 804 C CA . ASP A 1 103 ? -29.908 10.106 41.051 1.00 79.44 103 ASP A CA 1
ATOM 805 C C . ASP A 1 103 ? -30.611 9.056 41.930 1.00 79.44 103 ASP A C 1
ATOM 807 O O . ASP A 1 103 ? -30.747 9.234 43.139 1.00 79.44 103 ASP A O 1
ATOM 811 N N . LYS A 1 104 ? -31.054 7.928 41.351 1.00 73.19 104 LYS A N 1
ATOM 812 C CA . LYS A 1 104 ? -31.660 6.831 42.115 1.00 73.19 104 LYS A CA 1
ATOM 813 C C . LYS A 1 104 ? -30.580 5.976 42.782 1.00 73.19 104 LYS A C 1
ATOM 815 O O . LYS A 1 104 ? -29.907 5.169 42.133 1.00 73.19 104 LYS A O 1
ATOM 820 N N . GLY A 1 105 ? -30.437 6.135 44.095 1.00 58.69 105 GLY A N 1
ATOM 821 C CA . GLY A 1 105 ? -29.637 5.256 44.943 1.00 58.69 105 GLY A CA 1
ATOM 822 C C . GLY A 1 105 ? -30.294 3.882 45.100 1.00 58.69 105 GLY A C 1
ATOM 823 O O . GLY A 1 105 ? -31.374 3.788 45.656 1.00 58.69 105 GLY A O 1
ATOM 824 N N . ASN A 1 106 ? -29.636 2.834 44.594 1.00 56.31 106 ASN A N 1
ATOM 825 C CA . ASN A 1 106 ? -29.781 1.404 44.933 1.00 56.31 106 ASN A CA 1
ATOM 826 C C . ASN A 1 106 ? -31.180 0.795 45.187 1.00 56.31 106 ASN A C 1
ATOM 828 O O . ASN A 1 106 ? -31.273 -0.245 45.837 1.00 56.31 106 ASN A O 1
ATOM 832 N N . GLU A 1 107 ? -32.258 1.327 44.623 1.00 55.09 107 GLU A N 1
ATOM 833 C CA . GLU A 1 107 ? -33.536 0.614 44.616 1.00 55.09 107 GLU A CA 1
ATOM 834 C C . GLU A 1 107 ? -33.574 -0.351 43.430 1.00 55.09 107 GLU A C 1
ATOM 836 O O . GLU A 1 107 ? -33.751 0.032 42.272 1.00 55.09 107 GLU A O 1
ATOM 841 N N . LYS A 1 108 ? -33.337 -1.630 43.736 1.00 54.53 108 LYS A N 1
ATOM 842 C CA . LYS A 1 108 ? -33.509 -2.745 42.806 1.00 54.53 108 LYS A CA 1
ATOM 843 C C . LYS A 1 108 ? -34.985 -2.812 42.424 1.00 54.53 108 LYS A C 1
ATOM 845 O O . LYS A 1 108 ? -35.800 -3.232 43.240 1.00 54.53 108 LYS A O 1
ATOM 850 N N . MET A 1 109 ? -35.325 -2.417 41.202 1.00 50.72 109 MET A N 1
ATOM 851 C CA . MET A 1 109 ? -36.630 -2.729 40.633 1.00 50.72 109 MET A CA 1
ATOM 852 C C . MET A 1 109 ? -36.504 -3.846 39.606 1.00 50.72 109 MET A C 1
ATOM 854 O O . MET A 1 109 ? -35.725 -3.786 38.659 1.00 50.72 109 MET A O 1
ATOM 858 N N . THR A 1 110 ? -37.287 -4.868 39.921 1.00 49.44 110 THR A N 1
ATOM 859 C CA . THR A 1 110 ? -37.744 -6.014 39.150 1.00 49.44 110 THR A CA 1
ATOM 860 C C . THR A 1 110 ? -38.058 -5.677 37.697 1.00 49.44 110 THR A C 1
ATOM 862 O O . THR A 1 110 ? -38.615 -4.621 37.396 1.00 49.44 110 THR A O 1
ATOM 865 N N . ASP A 1 111 ? -37.713 -6.616 36.825 1.00 50.34 111 ASP A N 1
ATOM 866 C CA . ASP A 1 111 ? -37.818 -6.568 35.372 1.00 50.34 111 ASP A CA 1
ATOM 867 C C . ASP A 1 111 ? -39.127 -5.963 34.839 1.00 50.34 111 ASP A C 1
ATOM 869 O O . ASP A 1 111 ? -40.219 -6.433 35.170 1.00 50.34 111 ASP A O 1
ATOM 873 N N . PRO A 1 112 ? -39.039 -5.054 33.858 1.00 50.00 112 PRO A N 1
ATOM 874 C CA . PRO A 1 112 ? -39.964 -5.045 32.746 1.00 50.00 112 PRO A CA 1
ATOM 875 C C . PRO A 1 112 ? -39.317 -5.738 31.538 1.00 50.00 112 PRO A C 1
ATOM 877 O O . PRO A 1 112 ? -38.280 -5.319 31.026 1.00 50.00 112 PRO A O 1
ATOM 880 N N . LYS A 1 113 ? -39.980 -6.817 31.105 1.00 51.53 113 LYS A N 1
ATOM 881 C CA . LYS A 1 113 ? -39.780 -7.578 29.860 1.00 51.53 113 LYS A CA 1
ATOM 882 C C . LYS A 1 113 ? -39.262 -6.722 28.686 1.00 51.53 113 LYS A C 1
ATOM 884 O O . LYS A 1 113 ? -39.887 -5.705 28.375 1.00 51.53 113 LYS A O 1
ATOM 889 N N . PRO A 1 114 ? -38.237 -7.178 27.942 1.00 44.72 114 PRO A N 1
ATOM 890 C CA . PRO A 1 114 ? -37.831 -6.535 26.703 1.00 44.72 114 PRO A CA 1
ATOM 891 C C . PRO A 1 114 ? -38.852 -6.861 25.607 1.00 44.72 114 PRO A C 1
ATOM 893 O O . PRO A 1 114 ? -38.869 -7.957 25.050 1.00 44.72 114 PRO A O 1
ATOM 896 N N . LEU A 1 115 ? -39.711 -5.900 25.276 1.00 50.50 115 LEU A N 1
ATOM 897 C CA . LEU A 1 115 ? -40.388 -5.877 23.983 1.00 50.50 115 LEU A CA 1
ATOM 898 C C . LEU A 1 115 ? -39.486 -5.127 23.005 1.00 50.50 115 LEU A C 1
ATOM 900 O O . LEU A 1 115 ? -39.679 -3.938 22.800 1.00 50.50 115 LEU A O 1
ATOM 904 N N . LEU A 1 116 ? -38.470 -5.812 22.477 1.00 48.34 116 LEU A N 1
ATOM 905 C CA . LEU A 1 116 ? -37.933 -5.631 21.123 1.00 48.34 116 LEU A CA 1
ATOM 906 C C . LEU A 1 116 ? -36.834 -6.682 20.897 1.00 48.34 116 LEU A C 1
ATOM 908 O O . LEU A 1 116 ? -35.755 -6.610 21.481 1.00 48.34 116 LEU A O 1
ATOM 912 N N . SER A 1 117 ? -37.115 -7.667 20.042 1.00 49.91 117 SER A N 1
ATOM 913 C CA . SER A 1 117 ? -36.102 -8.555 19.477 1.00 49.91 117 SER A CA 1
ATOM 914 C C . SER A 1 117 ? -35.168 -7.748 18.581 1.00 49.91 117 SER A C 1
ATOM 916 O O . SER A 1 117 ? -35.478 -7.481 17.422 1.00 49.91 117 SER A O 1
ATOM 918 N N . THR A 1 118 ? -34.000 -7.399 19.101 1.00 43.22 118 THR A N 1
ATOM 919 C CA . THR A 1 118 ? -32.806 -7.186 18.291 1.00 43.22 118 THR A CA 1
ATOM 920 C C . THR A 1 118 ? -31.791 -8.259 18.655 1.00 43.22 118 THR A C 1
ATOM 922 O O . THR A 1 118 ? -31.444 -8.446 19.814 1.00 43.22 118 THR A O 1
ATOM 925 N N . SER A 1 119 ? -31.364 -8.985 17.623 1.00 46.62 119 SER A N 1
ATOM 926 C CA . SER A 1 119 ? -30.025 -9.555 17.485 1.00 46.62 119 SER A CA 1
ATOM 927 C C . SER A 1 119 ? -29.458 -10.245 18.728 1.00 46.62 119 SER A C 1
ATOM 929 O O . SER A 1 119 ? -28.721 -9.653 19.515 1.00 46.62 119 SER A O 1
ATOM 931 N N . ASN A 1 120 ? -29.743 -11.543 18.830 1.00 49.34 120 ASN A N 1
ATOM 932 C CA . ASN A 1 120 ? -29.015 -12.474 19.684 1.00 49.34 120 ASN A CA 1
ATOM 933 C C . ASN A 1 120 ? -27.496 -12.229 19.586 1.00 49.34 120 ASN A C 1
ATOM 935 O O . ASN A 1 120 ? -26.913 -12.349 18.509 1.00 49.34 120 ASN A O 1
ATOM 939 N N . ILE A 1 121 ? -26.851 -11.913 20.704 1.00 53.31 121 ILE A N 1
ATOM 940 C CA . ILE A 1 121 ? -26.096 -12.893 21.498 1.00 53.31 121 ILE A CA 1
ATOM 941 C C . ILE A 1 121 ? -25.715 -12.199 22.808 1.00 53.31 121 ILE A C 1
ATOM 943 O O . ILE A 1 121 ? -24.839 -11.334 22.878 1.00 53.31 121 ILE A O 1
ATOM 947 N N . ASP A 1 122 ? -26.427 -12.611 23.850 1.00 41.47 122 ASP A N 1
ATOM 948 C CA . ASP A 1 122 ? -26.190 -12.293 25.242 1.00 41.47 122 ASP A CA 1
ATOM 949 C C . ASP A 1 122 ? -24.769 -12.661 25.666 1.00 41.47 122 ASP A C 1
ATOM 951 O O . ASP A 1 122 ? -24.360 -13.823 25.699 1.00 41.47 122 ASP A O 1
ATOM 955 N N . LYS A 1 123 ? -24.013 -11.637 26.054 1.00 52.56 123 LYS A N 1
ATOM 956 C CA . LYS A 1 123 ? -22.784 -11.782 26.822 1.00 52.56 123 LYS A CA 1
ATOM 957 C C . LYS A 1 123 ? -23.152 -11.667 28.294 1.00 52.56 123 LYS A C 1
ATOM 959 O O . LYS A 1 123 ? -23.054 -10.590 28.874 1.00 52.56 123 LYS A O 1
ATOM 964 N N . SER A 1 124 ? -23.582 -12.776 28.888 1.00 44.97 124 SER A N 1
ATOM 965 C CA . SER A 1 124 ? -23.821 -12.850 30.324 1.00 44.97 124 SER A CA 1
ATOM 966 C C . SER A 1 124 ? -22.998 -13.965 30.962 1.00 44.97 124 SER A C 1
ATOM 968 O O . SER A 1 124 ? -23.128 -15.136 30.628 1.00 44.97 124 SER A O 1
ATOM 970 N N . LEU A 1 125 ? -22.195 -13.517 31.928 1.00 45.12 125 LEU A N 1
ATOM 971 C CA . LEU A 1 125 ? -21.766 -14.217 33.135 1.00 45.12 125 LEU A CA 1
ATOM 972 C C . LEU A 1 125 ? -20.613 -15.222 33.020 1.00 45.12 125 LEU A C 1
ATOM 974 O O . LEU A 1 125 ? -20.725 -16.350 32.555 1.00 45.12 125 LEU A O 1
ATOM 978 N N . ASN A 1 126 ? -19.495 -14.768 33.594 1.00 61.25 126 ASN A N 1
ATOM 979 C CA . ASN A 1 126 ? -18.476 -15.581 34.239 1.00 61.25 126 ASN A CA 1
ATOM 980 C C . ASN A 1 126 ? -19.079 -16.813 34.920 1.00 61.25 126 ASN A C 1
ATOM 982 O O . ASN A 1 126 ? -19.768 -16.667 35.927 1.00 61.25 126 ASN A O 1
ATOM 986 N N . GLN A 1 127 ? -18.707 -18.000 34.449 1.00 42.28 127 GLN A N 1
ATOM 987 C CA . GLN A 1 127 ? -18.411 -19.135 35.314 1.00 42.28 127 GLN A CA 1
ATOM 988 C C . GLN A 1 127 ? -17.579 -20.166 34.544 1.00 42.28 127 GLN A C 1
ATOM 990 O O . GLN A 1 127 ? -18.029 -20.720 33.548 1.00 42.28 127 GLN A O 1
ATOM 995 N N . THR A 1 128 ? -16.357 -20.334 35.062 1.00 41.25 128 THR A N 1
ATOM 996 C CA . THR A 1 128 ? -15.529 -21.548 35.107 1.00 41.25 128 THR A CA 1
ATOM 997 C C . THR A 1 128 ? -15.177 -22.205 33.776 1.00 41.25 128 THR A C 1
ATOM 999 O O . THR A 1 128 ? -16.059 -22.680 33.087 1.00 41.25 128 THR A O 1
ATOM 1002 N N . GLU A 1 129 ? -13.878 -22.249 33.440 1.00 55.81 129 GLU A N 1
ATOM 1003 C CA . GLU A 1 129 ? -13.120 -23.401 32.887 1.00 55.81 129 GLU A CA 1
ATOM 1004 C C . GLU A 1 129 ? -13.910 -24.516 32.147 1.00 55.81 129 GLU A C 1
ATOM 1006 O O . GLU A 1 129 ? -13.631 -25.704 32.286 1.00 55.81 129 GLU A O 1
ATOM 1011 N N . ARG A 1 130 ? -14.920 -24.184 31.343 1.00 57.16 130 ARG A N 1
ATOM 1012 C CA . ARG A 1 130 ? -15.678 -25.132 30.534 1.00 57.16 130 ARG A CA 1
ATOM 1013 C C . ARG A 1 130 ? -15.025 -25.109 29.176 1.00 57.16 130 ARG A C 1
ATOM 1015 O O . ARG A 1 130 ? -15.220 -24.180 28.395 1.00 57.16 130 ARG A O 1
ATOM 1022 N N . SER A 1 131 ? -14.157 -26.101 28.994 1.00 63.41 131 SER A N 1
ATOM 1023 C CA . SER A 1 131 ? -13.445 -26.464 27.772 1.00 63.41 131 SER A CA 1
ATOM 1024 C C . SER A 1 131 ? -14.054 -25.811 26.533 1.00 63.41 131 SER A C 1
ATOM 1026 O O . SER A 1 131 ? -15.148 -26.190 26.105 1.00 63.41 131 SER A O 1
ATOM 1028 N N . LYS A 1 132 ? -13.345 -24.830 25.957 1.00 71.31 132 LYS A N 1
ATOM 1029 C CA . LYS A 1 132 ? -13.673 -24.297 24.628 1.00 71.31 132 LYS A CA 1
ATOM 1030 C C . LYS A 1 132 ? -13.960 -25.490 23.705 1.00 71.31 132 LYS A C 1
ATOM 1032 O O . LYS A 1 132 ? -13.168 -26.437 23.737 1.00 71.31 132 LYS A O 1
ATOM 1037 N N . PRO A 1 133 ? -15.044 -25.476 22.908 1.00 75.44 133 PRO A N 1
ATOM 1038 C CA . PRO A 1 133 ? -15.348 -26.594 22.025 1.00 75.44 133 PRO A CA 1
ATOM 1039 C C . PRO A 1 133 ? -14.125 -26.863 21.143 1.00 75.44 133 PRO A C 1
ATOM 1041 O O . PRO A 1 133 ? -13.587 -25.939 20.519 1.00 75.44 133 PRO A O 1
ATOM 1044 N N . LYS A 1 134 ? -13.638 -28.107 21.187 1.00 85.06 134 LYS A N 1
ATOM 1045 C CA . LYS A 1 134 ? -12.573 -28.597 20.313 1.00 85.06 134 LYS A CA 1
ATOM 1046 C C . LYS A 1 134 ? -13.210 -29.126 19.036 1.00 85.06 134 LYS A C 1
ATOM 1048 O O . LYS A 1 134 ? -14.210 -29.837 19.087 1.00 85.06 134 LYS A O 1
ATOM 1053 N N . CYS A 1 135 ? -12.642 -28.758 17.903 1.00 87.94 135 CYS A N 1
ATOM 1054 C CA . CYS A 1 135 ? -13.071 -29.272 16.617 1.00 87.94 135 CYS A CA 1
ATOM 1055 C C . CYS A 1 135 ? -12.609 -30.725 16.462 1.00 87.94 135 CYS A C 1
ATOM 1057 O O . CYS A 1 135 ? -11.415 -30.984 16.563 1.00 87.94 135 CYS A O 1
ATOM 1059 N N . SER A 1 136 ? -13.522 -31.651 16.162 1.00 85.44 136 SER A N 1
ATOM 1060 C CA . SER A 1 136 ? -13.194 -33.070 15.946 1.00 85.44 136 SER A CA 1
ATOM 1061 C C . SER A 1 136 ? -12.351 -33.332 14.689 1.00 85.44 136 SER A C 1
ATOM 1063 O O . SER A 1 136 ? -11.776 -34.405 14.566 1.00 85.44 136 SER A O 1
ATOM 1065 N N . TYR A 1 137 ? -12.281 -32.372 13.753 1.00 85.81 137 TYR A N 1
ATOM 1066 C CA . TYR A 1 137 ? -11.525 -32.508 12.500 1.00 85.81 137 TYR A CA 1
ATOM 1067 C C . TYR A 1 137 ? -10.080 -32.010 12.602 1.00 85.81 137 TYR A C 1
ATOM 1069 O O . TYR A 1 137 ? -9.170 -32.601 12.029 1.00 85.81 137 TYR A O 1
ATOM 1077 N N . CYS A 1 138 ? -9.855 -30.886 13.290 1.00 87.25 138 CYS A N 1
ATOM 1078 C CA . CYS A 1 138 ? -8.537 -30.247 13.333 1.00 87.25 138 CYS A CA 1
ATOM 1079 C C . CYS A 1 138 ? -7.967 -30.072 14.746 1.00 87.25 138 CYS A C 1
ATOM 1081 O O . CYS A 1 138 ? -6.958 -29.384 14.888 1.00 87.25 138 CYS A O 1
ATOM 1083 N N . ASP A 1 139 ? -8.647 -30.587 15.774 1.00 83.38 139 ASP A N 1
ATOM 1084 C CA . ASP A 1 139 ? -8.291 -30.538 17.203 1.00 83.38 139 ASP A CA 1
ATOM 1085 C C . ASP A 1 139 ? -8.038 -29.138 17.791 1.00 83.38 139 ASP A C 1
ATOM 1087 O O . ASP A 1 139 ? -7.621 -28.979 18.940 1.00 83.38 139 ASP A O 1
ATOM 1091 N N . LYS A 1 140 ? -8.343 -28.080 17.032 1.00 83.56 140 LYS A N 1
ATOM 1092 C CA . LYS A 1 140 ? -8.221 -26.692 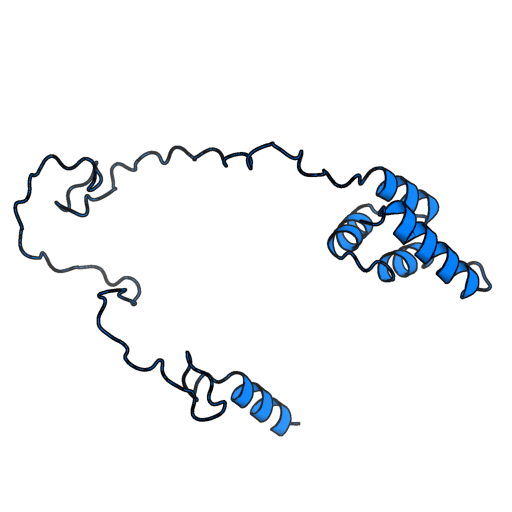17.488 1.00 83.56 140 LYS A CA 1
ATOM 1093 C C . LYS A 1 140 ? -9.461 -26.302 18.282 1.00 83.56 140 LYS A C 1
ATOM 1095 O O . LYS A 1 140 ? -10.579 -26.708 17.967 1.00 83.56 140 LYS A O 1
ATOM 1100 N N . THR A 1 141 ? -9.261 -25.471 19.299 1.00 83.19 141 THR A N 1
ATOM 1101 C CA . THR A 1 141 ? -10.357 -24.936 20.112 1.00 83.19 141 THR A CA 1
ATOM 1102 C C . THR A 1 141 ? -10.952 -23.675 19.487 1.00 83.19 141 THR A C 1
ATOM 1104 O O . THR A 1 141 ? -10.270 -22.938 18.775 1.00 83.19 141 THR A O 1
ATOM 1107 N N . GLY A 1 142 ? -12.231 -23.413 19.761 1.00 84.44 142 GLY A N 1
ATOM 1108 C CA . GLY A 1 142 ? -12.909 -22.173 19.365 1.00 84.44 142 GLY A CA 1
ATOM 1109 C C . GLY A 1 142 ? -13.817 -22.276 18.136 1.00 84.44 142 GLY A C 1
ATOM 1110 O O . GLY A 1 142 ? -14.378 -21.261 17.738 1.00 84.44 142 GLY A O 1
ATOM 1111 N N . HIS A 1 143 ? -13.998 -23.468 17.558 1.00 89.31 143 HIS A N 1
ATOM 1112 C CA . HIS A 1 143 ? -14.995 -23.733 16.514 1.00 89.31 143 HIS A CA 1
ATOM 1113 C C . HIS A 1 143 ? -15.477 -25.195 16.552 1.00 89.31 143 HIS A C 1
ATOM 1115 O O . HIS A 1 143 ? -14.826 -26.052 17.150 1.00 89.31 143 HIS A O 1
ATOM 1121 N N . TYR A 1 144 ? -16.615 -25.470 15.909 1.00 84.75 144 TYR A N 1
ATOM 1122 C CA . TYR A 1 144 ? -17.167 -26.818 15.716 1.00 84.75 144 TYR A CA 1
ATOM 1123 C C . TYR A 1 144 ? -16.752 -27.392 14.357 1.00 84.75 144 TYR A C 1
ATOM 1125 O O . TYR A 1 144 ? -16.413 -26.637 13.449 1.00 84.75 144 TYR A O 1
ATOM 1133 N N . GLU A 1 145 ? -16.823 -28.716 14.193 1.00 80.06 145 GLU A N 1
ATOM 1134 C CA . GLU A 1 145 ? -16.475 -29.399 12.935 1.00 80.06 145 GLU A CA 1
ATOM 1135 C C . GLU A 1 145 ? -17.236 -28.848 11.721 1.00 80.06 145 GLU A C 1
ATOM 1137 O O . GLU A 1 145 ? -16.652 -28.674 10.654 1.00 80.06 145 GLU A O 1
ATOM 1142 N N . SER A 1 146 ? -18.511 -28.503 11.905 1.00 82.00 146 SER A N 1
ATOM 1143 C CA . SER A 1 146 ? -19.363 -27.903 10.875 1.00 82.00 146 SER A CA 1
ATOM 1144 C C . SER A 1 146 ? -18.839 -26.569 10.334 1.00 82.00 146 SER A C 1
ATOM 1146 O O . SER A 1 146 ? -19.175 -26.200 9.217 1.00 82.00 146 SER A O 1
ATOM 1148 N N . ASN A 1 147 ? -17.998 -25.868 11.096 1.00 82.56 147 ASN A N 1
ATOM 1149 C CA . ASN A 1 147 ? -17.400 -24.587 10.721 1.00 82.56 147 ASN A CA 1
ATOM 1150 C C . ASN A 1 147 ? -15.863 -24.669 10.674 1.00 82.56 147 ASN A C 1
ATOM 1152 O O . ASN A 1 147 ? -15.160 -23.685 10.920 1.00 82.56 147 ASN A O 1
ATOM 1156 N N . CYS A 1 148 ? -15.318 -25.863 10.415 1.00 86.19 148 CYS A N 1
ATOM 1157 C CA . CYS A 1 148 ? -13.882 -26.065 10.313 1.00 86.19 148 CYS A CA 1
ATOM 1158 C C . CYS A 1 148 ? -13.365 -25.631 8.940 1.00 86.19 148 CYS A C 1
ATOM 1160 O O . CYS A 1 148 ? -13.589 -26.304 7.937 1.00 86.19 148 CYS A O 1
ATOM 1162 N N . PHE A 1 149 ? -12.590 -24.545 8.921 1.00 86.62 149 PHE A N 1
ATOM 1163 C CA . PHE A 1 149 ? -11.982 -24.009 7.700 1.00 86.62 149 PHE A CA 1
ATOM 1164 C C . PHE A 1 149 ? -11.134 -25.045 6.946 1.00 86.62 149 PHE A C 1
ATOM 1166 O O . PHE A 1 149 ? -11.159 -25.080 5.724 1.00 86.62 149 PHE A O 1
ATOM 1173 N N . LYS A 1 150 ? -10.435 -25.930 7.675 1.00 83.94 150 LYS A N 1
ATOM 1174 C CA . LYS A 1 150 ? -9.623 -26.996 7.073 1.00 83.94 150 LYS A CA 1
ATOM 1175 C C . LYS A 1 150 ? -10.485 -28.057 6.379 1.00 83.94 150 LYS A C 1
ATOM 1177 O O . LYS A 1 150 ? -10.151 -28.522 5.304 1.00 83.94 150 LYS A O 1
ATOM 1182 N N . LYS A 1 151 ? -11.628 -28.413 6.971 1.00 82.38 151 LYS A N 1
ATOM 1183 C CA . LYS A 1 151 ? -12.562 -29.360 6.352 1.00 82.38 151 LYS A CA 1
ATOM 1184 C C . LYS A 1 151 ? -13.157 -28.775 5.071 1.00 82.38 151 LYS A C 1
ATOM 1186 O O . LYS A 1 151 ? -13.213 -29.453 4.057 1.00 82.38 151 LYS A O 1
ATOM 1191 N N . MET A 1 152 ? -13.524 -27.494 5.110 1.00 80.25 152 MET A N 1
ATOM 1192 C CA . MET A 1 152 ? -14.041 -26.776 3.943 1.00 80.25 152 MET A CA 1
ATOM 1193 C C . MET A 1 152 ? -13.011 -26.665 2.810 1.00 80.25 152 MET A C 1
ATOM 1195 O O . MET A 1 152 ? -13.390 -26.787 1.650 1.00 80.25 152 MET A O 1
ATOM 1199 N N . SER A 1 153 ? -11.724 -26.459 3.120 1.00 78.88 153 SER A N 1
ATOM 1200 C CA . SER A 1 153 ? -10.671 -26.443 2.096 1.00 78.88 153 SER A CA 1
ATOM 1201 C C . SER A 1 153 ? -10.428 -27.824 1.487 1.00 78.88 153 SER A C 1
ATOM 1203 O O . SER A 1 153 ? -10.341 -27.938 0.270 1.00 78.88 153 SER A O 1
ATOM 1205 N N . ASP A 1 154 ? -10.389 -28.872 2.312 1.00 78.94 154 ASP A N 1
ATOM 1206 C CA . ASP A 1 154 ? -10.112 -30.240 1.852 1.00 78.94 154 ASP A CA 1
ATOM 1207 C C . ASP A 1 154 ? -11.277 -30.802 1.005 1.00 78.94 154 ASP A C 1
ATOM 1209 O O . ASP A 1 154 ? -11.073 -31.580 0.075 1.00 78.94 154 ASP A O 1
ATOM 1213 N N . GLU A 1 155 ? -12.515 -30.388 1.293 1.00 74.12 155 GLU A N 1
ATOM 1214 C CA . GLU A 1 155 ? -13.705 -30.753 0.514 1.00 74.12 155 GLU A CA 1
ATOM 1215 C C . GLU A 1 155 ? -13.782 -29.987 -0.819 1.00 74.12 155 GLU A C 1
ATOM 1217 O O . GLU A 1 155 ? -14.227 -30.544 -1.822 1.00 74.12 155 GLU A O 1
ATOM 1222 N N . ALA A 1 156 ? -13.273 -28.750 -0.861 1.00 74.25 156 ALA A N 1
ATOM 1223 C CA . ALA A 1 156 ? -13.153 -27.973 -2.093 1.00 74.25 156 ALA A CA 1
ATOM 1224 C C . ALA A 1 156 ? -12.099 -28.547 -3.059 1.00 74.25 156 ALA A C 1
ATOM 1226 O O . ALA A 1 156 ? -12.307 -28.510 -4.269 1.00 74.25 156 ALA A O 1
ATOM 1227 N N . GLU A 1 157 ? -11.003 -29.120 -2.552 1.00 65.94 157 GLU A N 1
ATOM 1228 C CA . GLU A 1 157 ? -9.976 -29.766 -3.387 1.00 65.94 157 GLU A CA 1
ATOM 1229 C C . GLU A 1 157 ? -10.403 -31.137 -3.928 1.00 65.94 157 GLU A C 1
ATOM 1231 O O . GLU A 1 157 ? -9.883 -31.582 -4.945 1.00 65.94 157 GLU A O 1
ATOM 1236 N N . LYS A 1 158 ? -11.370 -31.807 -3.292 1.00 63.09 158 LYS A N 1
ATOM 1237 C CA . LYS A 1 158 ? -11.851 -33.137 -3.708 1.00 63.09 158 LYS A CA 1
ATOM 1238 C C . LYS A 1 158 ? -12.915 -33.102 -4.815 1.00 63.09 158 LYS A C 1
ATOM 1240 O O . LYS A 1 158 ? -13.360 -34.154 -5.271 1.00 63.09 158 LYS A O 1
ATOM 1245 N N . LEU A 1 159 ? -13.354 -31.904 -5.200 1.00 59.28 159 LEU A N 1
ATOM 1246 C CA . LEU A 1 159 ? -14.300 -31.652 -6.293 1.00 59.28 159 LEU A CA 1
ATOM 1247 C C . LEU A 1 159 ? -13.602 -31.183 -7.584 1.00 59.28 159 LEU A C 1
ATOM 1249 O O . LEU A 1 159 ? -14.274 -30.721 -8.508 1.00 59.28 159 LEU A O 1
ATOM 1253 N N . ILE A 1 160 ? -12.273 -31.314 -7.638 1.00 52.81 160 ILE A N 1
ATOM 1254 C CA . ILE A 1 160 ? -11.413 -31.108 -8.811 1.00 52.81 160 ILE A CA 1
ATOM 1255 C C . ILE A 1 160 ? -10.840 -32.468 -9.216 1.00 52.81 160 ILE A C 1
ATOM 1257 O O . ILE A 1 160 ? -10.804 -32.739 -10.437 1.00 52.81 160 ILE A O 1
#

pLDDT: mean 72.86, std 14.09, range [41.25, 89.31]